Protein AF-A0A514YS04-F1 (afdb_monomer)

Radius of gyration: 11.73 Å; Cα contacts (8 Å, |Δi|>4): 112; chains: 1; bounding box: 30×22×25 Å

InterPro domains:
  IPR001830 Glycosyl transferase, family 20 [PF00982] (1-74)
  IPR001830 Glycosyl transferase, family 20 [PTHR10788] (1-72)

Secondary structure (DSSP, 8-state):
-EEESGGGTTHHHHHHHH-TTS--EEEE-SPPPPHHHHTT-TTHHHHHHHHHTSSEEEESSHHHHHHHHHHHT-

Organism: NCBI:txid1748

pLDDT: mean 97.6, std 4.09, range [64.62, 98.94]

Foldseek 3Di:
DEAEADVQLQVLQVCCVVPVPDAYEYEHPDAQDALVVLVPDPCSVSSLNSNVSHPYYYYPDVVSVVRSVVSNVD

Sequence (74 aa):
VWVQDYQLQLVPQLLRELRPDLRIGFFLHIPFPPIELFNRLPWRDGIINGLLGADLVGFQTPGHGSNFLRLARR

Structure (mmCIF, N/CA/C/O backbone):
data_AF-A0A514YS04-F1
#
_entry.id   AF-A0A514YS04-F1
#
loop_
_atom_site.group_PDB
_atom_site.id
_atom_site.type_symbol
_atom_site.label_atom_id
_atom_site.label_alt_id
_atom_site.label_comp_id
_atom_site.label_asym_id
_atom_site.label_entity_id
_atom_site.label_seq_id
_atom_site.pdbx_PDB_ins_code
_atom_site.Cartn_x
_atom_site.Cartn_y
_atom_site.Cartn_z
_atom_site.occupancy
_atom_site.B_i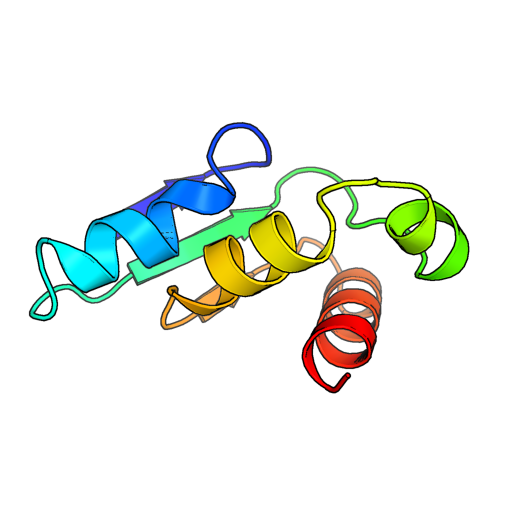so_or_equiv
_atom_site.auth_seq_id
_atom_site.auth_comp_id
_atom_site.auth_asym_id
_atom_site.auth_atom_id
_atom_site.pdbx_PDB_model_num
ATOM 1 N N . VAL A 1 1 ? -12.804 -1.515 2.943 1.00 98.31 1 VAL A N 1
ATOM 2 C CA . VAL A 1 1 ? -12.420 -0.330 2.143 1.00 98.31 1 VAL A CA 1
ATOM 3 C C . VAL A 1 1 ? -11.299 -0.723 1.203 1.00 98.31 1 VAL A C 1
ATOM 5 O O . VAL A 1 1 ? -10.417 -1.458 1.626 1.00 98.31 1 VAL A O 1
ATOM 8 N N . TRP A 1 2 ? -11.343 -0.276 -0.053 1.00 98.75 2 TRP A N 1
ATOM 9 C CA . TRP A 1 2 ? -10.284 -0.532 -1.029 1.00 98.75 2 TRP A CA 1
ATOM 10 C C . TRP A 1 2 ? -9.730 0.800 -1.548 1.00 98.75 2 TRP A C 1
ATOM 12 O O . TRP A 1 2 ? -10.405 1.505 -2.293 1.00 98.75 2 TRP A O 1
ATOM 22 N N . VAL A 1 3 ? -8.529 1.157 -1.094 1.00 98.81 3 VAL A N 1
ATOM 23 C CA . VAL A 1 3 ? -7.804 2.382 -1.450 1.00 98.81 3 VAL A CA 1
ATOM 24 C C . VAL A 1 3 ? -7.047 2.159 -2.757 1.00 98.81 3 VAL A C 1
ATOM 26 O O . VAL A 1 3 ? -6.470 1.090 -2.969 1.00 98.81 3 VAL A O 1
ATOM 29 N N . GLN A 1 4 ? -7.064 3.159 -3.635 1.00 98.81 4 GLN A N 1
ATOM 30 C CA . GLN A 1 4 ? -6.515 3.051 -4.981 1.00 98.81 4 GLN A CA 1
ATOM 31 C C . GLN A 1 4 ? -5.409 4.081 -5.202 1.00 98.81 4 GLN A C 1
ATOM 33 O O . GLN A 1 4 ? -5.631 5.278 -5.029 1.00 98.81 4 GLN A O 1
ATOM 38 N N . ASP A 1 5 ? -4.270 3.573 -5.663 1.00 98.50 5 ASP A N 1
ATOM 39 C CA . ASP A 1 5 ? -3.193 4.304 -6.325 1.00 98.50 5 ASP A CA 1
ATOM 40 C C . ASP A 1 5 ? -2.351 5.283 -5.475 1.00 98.50 5 ASP A C 1
ATOM 42 O O . ASP A 1 5 ? -2.569 5.516 -4.282 1.00 98.50 5 ASP A O 1
ATOM 46 N N . TYR A 1 6 ? -1.281 5.787 -6.096 1.00 98.56 6 TYR A N 1
ATOM 47 C CA . TYR A 1 6 ? -0.147 6.436 -5.435 1.00 98.56 6 TYR A CA 1
ATOM 48 C C . TYR A 1 6 ? -0.494 7.731 -4.684 1.00 98.56 6 TYR A C 1
ATOM 50 O O . TYR A 1 6 ? 0.214 8.115 -3.751 1.00 98.56 6 TYR A O 1
ATOM 58 N N . GLN A 1 7 ? -1.567 8.416 -5.064 1.00 98.75 7 GLN A N 1
ATOM 59 C CA . GLN A 1 7 ? -1.993 9.671 -4.450 1.00 98.75 7 GLN A CA 1
ATOM 60 C C . GLN A 1 7 ? -2.424 9.465 -2.991 1.00 98.75 7 GLN A C 1
ATOM 62 O O . GLN A 1 7 ? -2.391 10.406 -2.202 1.00 98.75 7 GLN A O 1
ATOM 67 N N . LEU A 1 8 ? -2.813 8.238 -2.622 1.00 98.81 8 LEU A N 1
ATOM 68 C CA . LEU A 1 8 ? -3.452 7.921 -1.344 1.00 98.81 8 LEU A CA 1
ATOM 69 C C . LEU A 1 8 ? -2.631 6.953 -0.478 1.00 98.81 8 LEU A C 1
ATOM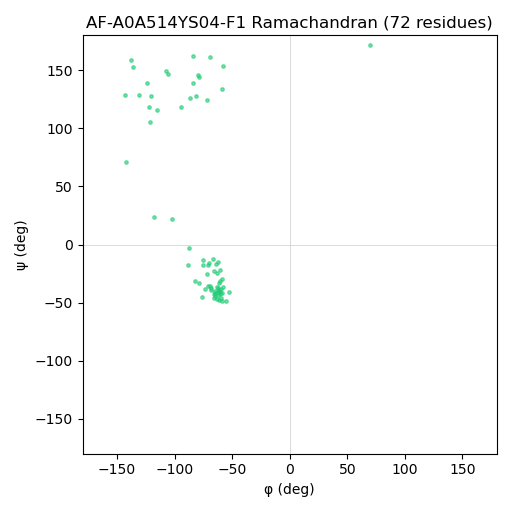 71 O O . LEU A 1 8 ? -3.181 6.287 0.393 1.00 98.81 8 LEU A O 1
ATOM 75 N N . GLN A 1 9 ? -1.312 6.881 -0.673 1.00 98.75 9 GLN A N 1
ATOM 76 C CA . GLN A 1 9 ? -0.443 5.912 0.020 1.00 98.75 9 GLN A CA 1
ATOM 77 C C . GLN A 1 9 ? -0.434 6.038 1.555 1.00 98.75 9 GLN A C 1
ATOM 79 O O . GLN A 1 9 ? -0.122 5.069 2.234 1.00 98.75 9 GLN A O 1
ATOM 84 N N . LEU A 1 10 ? -0.797 7.198 2.114 1.00 98.81 10 LEU A N 1
ATOM 85 C CA . LEU A 1 10 ? -0.888 7.408 3.569 1.00 98.81 10 LEU A CA 1
ATOM 86 C C . LEU A 1 10 ? -2.259 7.041 4.155 1.00 98.81 10 LEU A C 1
ATOM 88 O O . LEU A 1 10 ? -2.400 6.867 5.363 1.00 98.81 10 LEU A O 1
ATOM 92 N N . VAL A 1 11 ? -3.280 6.932 3.305 1.00 98.88 11 VAL A N 1
ATOM 93 C CA . VAL A 1 11 ? -4.668 6.723 3.726 1.00 98.88 11 VAL A CA 1
ATOM 94 C C . VAL A 1 11 ? -4.881 5.407 4.481 1.00 98.88 11 VAL A C 1
ATOM 96 O O . VAL A 1 11 ? -5.658 5.441 5.432 1.00 98.88 11 VAL A O 1
ATOM 99 N N . PRO A 1 12 ? -4.243 4.264 4.146 1.00 98.88 12 PRO A N 1
ATOM 100 C CA . PRO A 1 12 ? -4.500 3.028 4.881 1.00 98.88 12 PRO A CA 1
ATOM 101 C C . PRO A 1 12 ? -4.169 3.138 6.373 1.00 98.88 12 PRO A C 1
ATOM 103 O O . PRO A 1 12 ? -5.007 2.777 7.196 1.00 98.88 12 PRO A O 1
ATOM 106 N N . GLN A 1 13 ? -3.011 3.703 6.728 1.00 98.81 13 GLN A N 1
ATOM 107 C CA . GLN A 1 13 ? -2.638 3.931 8.128 1.00 98.81 13 GLN A CA 1
ATOM 108 C C . GLN A 1 13 ? -3.563 4.938 8.825 1.00 98.81 13 GLN A C 1
ATOM 110 O O . GLN A 1 13 ? -4.059 4.656 9.913 1.00 98.81 13 GLN A O 1
ATOM 115 N N . LEU A 1 14 ? -3.887 6.061 8.172 1.00 98.75 14 LEU A N 1
ATOM 116 C CA . LEU A 1 14 ? -4.823 7.050 8.726 1.00 98.75 14 LEU A CA 1
ATOM 117 C C . LEU A 1 14 ? -6.217 6.448 8.977 1.00 98.75 14 LEU A C 1
ATOM 119 O O . LEU A 1 14 ? -6.847 6.709 10.000 1.00 98.75 14 LEU A O 1
ATOM 123 N N . LEU A 1 15 ? -6.706 5.608 8.060 1.00 98.62 15 LEU A N 1
ATOM 124 C CA . LEU A 1 15 ? -7.974 4.900 8.233 1.00 98.62 15 LEU A CA 1
ATOM 125 C C . LEU A 1 15 ? -7.900 3.859 9.346 1.00 98.62 15 LEU A C 1
ATOM 127 O O . LEU A 1 15 ? -8.870 3.724 10.086 1.00 98.62 15 LEU A O 1
ATOM 131 N N . ARG A 1 16 ? -6.783 3.137 9.481 1.00 98.62 16 ARG A N 1
ATOM 132 C CA . ARG A 1 16 ? -6.590 2.156 10.555 1.00 98.62 16 ARG A CA 1
ATOM 133 C C . ARG A 1 16 ? -6.658 2.813 11.931 1.00 98.62 16 ARG A C 1
ATOM 135 O O . ARG A 1 16 ? -7.292 2.257 12.823 1.00 98.62 16 ARG A O 1
ATOM 142 N N . GLU A 1 17 ? -6.041 3.981 12.086 1.00 98.56 17 GLU A N 1
ATOM 143 C CA . GLU A 1 17 ? -6.047 4.752 13.335 1.00 98.56 17 GLU A CA 1
ATOM 144 C C . GLU A 1 17 ? -7.448 5.263 13.692 1.00 98.56 17 GLU A C 1
ATOM 146 O O . GLU A 1 17 ? -7.870 5.167 14.843 1.00 98.56 17 GLU A O 1
ATOM 151 N N . LEU A 1 18 ? -8.199 5.763 12.706 1.00 98.62 18 LEU A N 1
ATOM 152 C CA . LEU A 1 18 ? -9.545 6.304 12.924 1.00 98.62 18 LEU A CA 1
ATOM 153 C C . LEU A 1 18 ? -10.626 5.222 13.053 1.00 98.62 18 LEU A C 1
ATOM 155 O O . LEU A 1 18 ? -11.631 5.421 13.735 1.00 98.62 18 LEU A O 1
ATOM 159 N N . ARG A 1 19 ? -10.469 4.105 12.339 1.00 98.50 19 ARG A N 1
ATOM 160 C CA . ARG A 1 19 ? -11.477 3.052 12.166 1.00 98.50 19 ARG A CA 1
ATOM 161 C C . ARG A 1 19 ? -10.822 1.666 12.163 1.00 98.50 19 ARG A C 1
ATOM 163 O O . ARG A 1 19 ? -10.771 1.000 11.121 1.00 98.50 19 ARG A O 1
ATOM 170 N N . PRO A 1 20 ? -10.340 1.201 13.332 1.00 98.00 20 PRO A N 1
ATOM 171 C CA . PRO A 1 20 ? -9.636 -0.075 13.445 1.00 98.00 20 PRO A CA 1
ATOM 172 C C . PRO A 1 20 ? -10.512 -1.289 13.103 1.00 98.00 20 PRO A C 1
ATOM 174 O O . PRO A 1 20 ? -9.976 -2.357 12.819 1.00 98.00 20 PRO A O 1
ATOM 177 N N . ASP A 1 21 ? -11.839 -1.126 13.077 1.00 98.56 21 ASP A N 1
ATOM 178 C CA . ASP A 1 21 ? -12.825 -2.144 12.706 1.00 98.56 21 ASP A CA 1
ATOM 179 C C . ASP A 1 21 ? -12.841 -2.491 11.204 1.00 98.56 21 ASP A C 1
ATOM 181 O O . ASP A 1 21 ? -13.380 -3.527 10.808 1.00 98.56 21 ASP A O 1
ATOM 185 N N . LEU A 1 22 ? -12.265 -1.643 10.345 1.00 98.56 22 LEU A N 1
ATOM 186 C CA . LEU A 1 22 ? -12.315 -1.837 8.898 1.00 98.56 22 LEU A CA 1
ATOM 187 C C . LEU A 1 22 ? -11.315 -2.887 8.410 1.00 98.56 22 LEU A C 1
ATOM 189 O O . LEU A 1 22 ? -10.169 -2.938 8.845 1.00 98.56 22 LEU A O 1
ATOM 193 N N . ARG A 1 23 ? -11.719 -3.650 7.387 1.00 98.75 23 ARG A N 1
ATOM 194 C CA . ARG A 1 23 ? -10.777 -4.349 6.500 1.00 98.75 23 ARG A CA 1
ATOM 195 C C . ARG A 1 23 ? -10.348 -3.414 5.372 1.00 98.75 23 ARG A C 1
ATOM 197 O O . ARG A 1 23 ? -11.212 -2.868 4.676 1.00 98.75 23 ARG A O 1
ATOM 204 N N . ILE A 1 24 ? -9.051 -3.222 5.183 1.00 98.94 24 ILE A N 1
ATOM 205 C CA . ILE A 1 24 ? -8.443 -2.231 4.297 1.00 98.94 24 ILE A CA 1
ATOM 206 C C . ILE A 1 24 ? -7.552 -2.946 3.279 1.00 98.94 24 ILE A C 1
ATOM 208 O O . ILE A 1 24 ? -6.570 -3.582 3.639 1.00 98.94 24 ILE A O 1
ATOM 212 N N . GLY A 1 25 ? -7.878 -2.816 1.997 1.00 98.88 25 GLY A N 1
ATOM 213 C CA . GLY A 1 25 ? -6.983 -3.177 0.898 1.00 98.88 25 GLY A CA 1
ATOM 214 C C . GLY A 1 25 ? -6.414 -1.928 0.233 1.00 98.88 25 GLY A C 1
ATOM 215 O O . GLY A 1 25 ? -7.114 -0.921 0.126 1.00 98.88 25 GLY A O 1
ATOM 216 N N . PHE A 1 26 ? -5.182 -2.003 -0.255 1.00 98.94 26 PHE A N 1
ATOM 217 C CA . PHE A 1 26 ? -4.554 -1.004 -1.116 1.00 98.94 26 PHE A CA 1
ATOM 218 C C . PHE A 1 26 ? -4.080 -1.670 -2.410 1.00 98.94 26 PHE A C 1
ATOM 220 O O . PHE A 1 26 ? -3.537 -2.774 -2.367 1.00 98.94 26 PHE A O 1
ATOM 227 N N . PHE A 1 27 ? -4.257 -1.020 -3.559 1.00 98.94 27 PHE A N 1
ATOM 228 C CA . PHE A 1 27 ? -3.674 -1.479 -4.823 1.00 98.94 27 PHE A CA 1
ATOM 229 C C . PHE A 1 27 ? -2.955 -0.336 -5.543 1.00 98.94 27 PHE A C 1
ATOM 231 O O . PHE A 1 27 ? -3.533 0.735 -5.741 1.00 98.94 27 PHE A O 1
ATOM 238 N N . LEU A 1 28 ? -1.701 -0.573 -5.944 1.00 98.88 28 LEU A N 1
ATOM 239 C CA . LEU A 1 28 ? -0.918 0.375 -6.735 1.00 98.88 28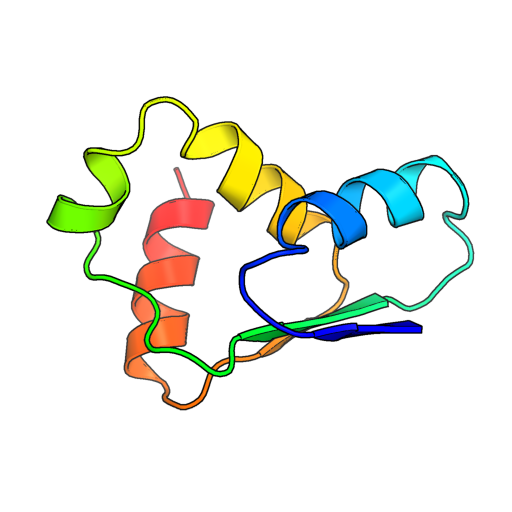 LEU A CA 1
ATOM 240 C C . LEU A 1 28 ? -1.045 0.058 -8.226 1.00 98.88 28 LEU A C 1
ATOM 242 O O . LEU A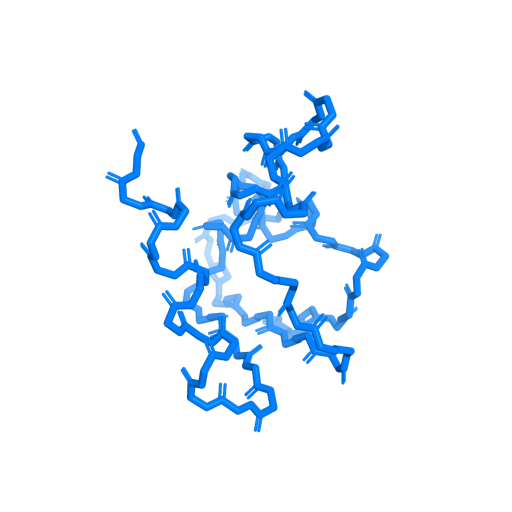 1 28 ? -0.638 -1.018 -8.674 1.00 98.88 28 LEU A O 1
ATOM 246 N N . HIS A 1 29 ? -1.579 1.006 -8.995 1.00 98.56 29 HIS A N 1
ATOM 247 C CA . HIS A 1 29 ? -1.811 0.817 -10.430 1.00 98.56 29 HIS A CA 1
ATOM 248 C C . HIS A 1 29 ? -0.553 1.066 -11.255 1.00 98.56 29 HIS A C 1
ATOM 250 O O . HIS A 1 29 ? -0.355 0.413 -12.282 1.00 98.56 29 HIS A O 1
ATOM 256 N N . ILE A 1 30 ? 0.311 1.966 -10.782 1.00 98.38 30 ILE A N 1
ATOM 257 C CA . ILE A 1 30 ? 1.615 2.256 -11.380 1.00 98.38 30 ILE A CA 1
ATOM 258 C C . ILE A 1 30 ? 2.701 1.268 -10.908 1.00 98.38 30 ILE A C 1
ATOM 260 O O . ILE A 1 30 ? 2.542 0.595 -9.885 1.00 98.38 30 ILE A O 1
ATOM 264 N N . PRO A 1 31 ? 3.840 1.165 -11.619 1.00 98.44 31 PRO A N 1
ATOM 265 C CA . PRO A 1 31 ? 4.972 0.375 -11.151 1.00 98.44 31 PRO A CA 1
ATOM 266 C C . PRO A 1 31 ? 5.491 0.843 -9.787 1.00 98.44 31 PRO A C 1
ATOM 268 O O . PRO A 1 31 ? 5.720 2.034 -9.576 1.00 98.44 31 PRO A O 1
ATOM 271 N N . PHE A 1 32 ? 5.741 -0.102 -8.879 1.00 98.38 32 PHE A N 1
ATOM 272 C CA . PHE A 1 32 ? 6.455 0.198 -7.641 1.00 98.38 32 PHE A CA 1
ATOM 273 C C . PHE A 1 32 ? 7.969 0.216 -7.922 1.00 98.38 32 PHE A C 1
ATOM 275 O O . PHE A 1 32 ? 8.485 -0.741 -8.514 1.00 98.38 32 PHE A O 1
ATOM 282 N N . PRO A 1 33 ? 8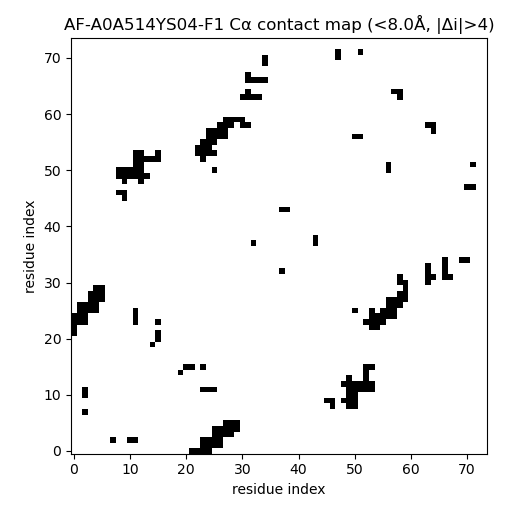.694 1.280 -7.538 1.00 97.69 33 PRO A N 1
ATOM 283 C CA . PRO A 1 33 ? 10.057 1.502 -8.003 1.00 97.69 33 PRO A CA 1
ATOM 284 C C . PRO A 1 33 ? 11.062 0.483 -7.433 1.00 97.69 33 PRO A C 1
ATOM 286 O O . PRO A 1 33 ? 10.807 -0.154 -6.406 1.00 97.69 33 PRO A O 1
ATOM 289 N N . PRO A 1 34 ? 12.245 0.348 -8.061 1.00 97.50 34 PRO A N 1
ATOM 290 C CA . PRO A 1 34 ? 13.400 -0.296 -7.444 1.00 97.50 34 PRO A CA 1
ATOM 291 C C . PRO A 1 34 ? 13.808 0.389 -6.132 1.00 97.50 34 PRO A C 1
ATOM 293 O O . PRO A 1 34 ? 13.594 1.590 -5.940 1.00 97.50 34 PRO A O 1
ATOM 296 N N . ILE A 1 35 ? 14.444 -0.372 -5.242 1.00 96.19 35 ILE A N 1
ATOM 297 C CA . ILE A 1 35 ? 14.824 0.054 -3.885 1.00 96.19 35 ILE A CA 1
ATOM 298 C C . ILE A 1 35 ? 15.738 1.282 -3.918 1.00 96.19 35 ILE A C 1
ATOM 300 O O . ILE A 1 35 ? 15.576 2.207 -3.124 1.00 96.19 35 ILE A O 1
ATOM 304 N N . GLU A 1 36 ? 16.691 1.311 -4.846 1.00 96.31 36 GLU A N 1
ATOM 305 C CA . GLU A 1 36 ? 17.678 2.381 -4.994 1.00 96.31 36 GLU A CA 1
ATOM 306 C C . GLU A 1 36 ? 17.008 3.712 -5.342 1.00 96.31 36 GLU A C 1
ATOM 308 O O . GLU A 1 36 ? 17.432 4.765 -4.866 1.00 96.31 36 GLU A O 1
ATOM 313 N N . LEU A 1 37 ? 15.946 3.662 -6.150 1.00 97.88 37 LEU A N 1
ATOM 314 C CA . LEU A 1 37 ? 15.166 4.835 -6.519 1.00 97.88 37 LEU A CA 1
ATOM 315 C C . LEU A 1 37 ? 14.247 5.264 -5.372 1.00 97.88 37 LEU A C 1
ATOM 317 O O . LEU A 1 37 ? 14.220 6.446 -5.034 1.00 97.88 37 LEU A O 1
ATOM 321 N N . PHE A 1 38 ? 13.549 4.318 -4.736 1.00 97.75 38 PHE A N 1
ATOM 322 C CA . PHE A 1 38 ? 12.659 4.614 -3.609 1.00 97.75 38 PHE A CA 1
ATOM 323 C C . PHE A 1 38 ? 13.405 5.258 -2.433 1.00 97.75 38 PHE A C 1
ATOM 325 O O . PHE A 1 38 ? 12.916 6.211 -1.830 1.00 97.75 38 PHE A O 1
ATOM 332 N N . ASN A 1 39 ? 14.633 4.808 -2.153 1.00 96.25 39 ASN A N 1
ATOM 333 C CA . ASN A 1 39 ? 15.462 5.343 -1.070 1.00 96.25 39 ASN A CA 1
ATOM 334 C C . ASN A 1 39 ? 15.829 6.827 -1.229 1.00 96.25 39 ASN A C 1
ATOM 336 O O . ASN A 1 39 ? 16.262 7.432 -0.246 1.00 96.25 39 ASN A O 1
ATOM 340 N N . ARG A 1 40 ? 15.647 7.417 -2.421 1.00 97.38 40 ARG A N 1
ATOM 341 C CA . ARG A 1 40 ? 15.851 8.854 -2.659 1.00 97.38 40 ARG A CA 1
ATOM 342 C C . ARG A 1 40 ? 14.728 9.725 -2.094 1.00 97.38 40 ARG A C 1
ATOM 344 O O . ARG A 1 40 ? 14.927 10.927 -1.961 1.00 97.38 40 ARG A O 1
ATOM 351 N N . LEU A 1 41 ? 13.561 9.155 -1.783 1.00 97.19 41 LEU A N 1
ATOM 352 C CA . LEU A 1 41 ? 12.444 9.905 -1.215 1.00 97.19 41 LEU A CA 1
ATOM 353 C C . LEU A 1 41 ? 12.745 10.290 0.245 1.00 97.19 41 LEU A C 1
ATOM 355 O O . LEU A 1 41 ? 12.964 9.393 1.064 1.00 97.19 41 LEU A O 1
ATOM 359 N N . PRO A 1 42 ? 12.690 11.587 0.609 1.00 97.81 42 PRO A N 1
ATOM 360 C CA . PRO A 1 42 ? 12.889 12.018 1.995 1.00 97.81 42 PRO A CA 1
ATOM 361 C C . PRO A 1 42 ? 11.855 11.425 2.962 1.00 97.81 42 PRO A C 1
ATOM 363 O O . PRO A 1 42 ? 12.166 11.158 4.115 1.00 97.81 42 PRO A O 1
ATOM 366 N N . TRP A 1 43 ? 10.634 11.179 2.477 1.00 97.50 43 TRP A N 1
ATOM 367 C CA . TRP A 1 43 ? 9.500 10.692 3.273 1.00 97.50 43 TRP A CA 1
ATOM 368 C C . TRP A 1 43 ? 9.226 9.194 3.090 1.00 97.50 43 TRP A C 1
ATOM 370 O O . TRP A 1 43 ? 8.103 8.739 3.306 1.00 97.50 43 TRP A O 1
ATOM 380 N N . ARG A 1 44 ? 10.228 8.421 2.652 1.00 97.25 44 ARG A N 1
ATOM 381 C CA . ARG A 1 44 ? 10.086 6.991 2.333 1.00 97.25 44 ARG A CA 1
ATOM 382 C C . ARG A 1 44 ? 9.463 6.178 3.473 1.00 97.25 44 ARG A C 1
ATOM 384 O O . ARG A 1 44 ? 8.579 5.368 3.213 1.00 97.25 44 ARG A O 1
ATOM 391 N N . ASP A 1 45 ? 9.855 6.450 4.717 1.00 96.94 45 ASP A N 1
ATOM 39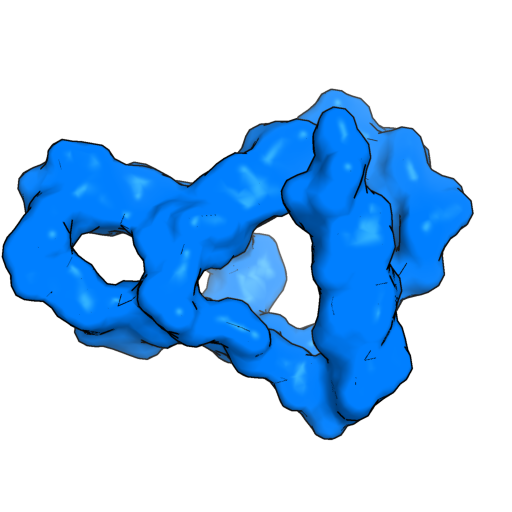2 C CA . ASP A 1 45 ? 9.368 5.713 5.887 1.00 96.94 45 ASP A CA 1
ATOM 393 C C . ASP A 1 45 ? 7.884 6.018 6.130 1.00 96.94 45 ASP A C 1
ATOM 395 O O . ASP A 1 45 ? 7.099 5.119 6.413 1.00 96.94 45 ASP A O 1
ATOM 399 N N . GLY A 1 46 ? 7.464 7.270 5.910 1.00 98.00 46 GLY A N 1
ATOM 400 C CA . GLY A 1 46 ? 6.056 7.666 5.973 1.00 98.00 46 GLY A CA 1
ATOM 401 C C . GLY A 1 46 ? 5.199 6.952 4.927 1.00 98.00 46 GLY A C 1
ATOM 402 O O . GLY A 1 46 ? 4.107 6.491 5.245 1.00 98.00 46 GLY A O 1
ATOM 403 N N . ILE A 1 47 ? 5.706 6.798 3.700 1.00 98.31 47 ILE A N 1
ATOM 404 C CA . ILE A 1 47 ? 5.011 6.054 2.640 1.00 98.31 47 ILE A CA 1
ATOM 405 C C . ILE A 1 47 ? 4.900 4.565 2.984 1.00 98.31 47 ILE A C 1
ATOM 407 O O . ILE A 1 47 ? 3.817 3.995 2.858 1.00 98.31 47 ILE A O 1
ATOM 411 N N . ILE A 1 48 ? 5.987 3.934 3.440 1.00 98.25 48 ILE A N 1
ATOM 412 C CA . ILE A 1 48 ? 5.970 2.517 3.832 1.00 98.25 48 ILE A CA 1
ATOM 413 C C . ILE A 1 48 ? 5.002 2.291 4.996 1.00 98.25 48 ILE A C 1
ATOM 415 O O . ILE A 1 48 ? 4.139 1.422 4.893 1.00 98.25 48 ILE A O 1
ATOM 419 N N . ASN A 1 49 ? 5.068 3.111 6.046 1.00 98.25 49 ASN A N 1
ATOM 420 C CA . ASN A 1 49 ? 4.146 3.031 7.181 1.00 98.25 49 ASN A CA 1
ATOM 421 C C . ASN A 1 49 ? 2.691 3.267 6.756 1.00 98.25 49 ASN A C 1
ATOM 423 O O . ASN A 1 49 ? 1.798 2.552 7.198 1.00 98.25 49 ASN A O 1
ATOM 427 N N . GLY A 1 50 ? 2.460 4.219 5.847 1.00 98.62 50 GLY A N 1
ATOM 428 C CA . GLY A 1 50 ? 1.151 4.482 5.256 1.00 98.62 50 GLY A CA 1
ATOM 429 C C . GLY A 1 50 ? 0.533 3.242 4.613 1.00 98.62 50 GLY A C 1
ATOM 430 O O . GLY A 1 50 ? -0.618 2.905 4.893 1.00 98.62 50 GLY A O 1
ATOM 431 N N . LEU A 1 51 ? 1.318 2.536 3.798 1.00 98.62 51 LEU A N 1
ATOM 432 C CA . LEU A 1 51 ? 0.902 1.315 3.110 1.00 98.62 51 LEU A CA 1
ATOM 433 C C . LEU A 1 51 ? 0.733 0.123 4.063 1.00 98.62 51 LEU A C 1
ATOM 435 O O . LEU A 1 51 ? -0.183 -0.676 3.870 1.00 98.62 51 LEU A O 1
ATOM 439 N N . LEU A 1 52 ? 1.573 0.018 5.098 1.00 98.44 52 LEU A N 1
ATOM 440 C CA . LEU A 1 52 ? 1.509 -1.040 6.116 1.00 98.44 52 LEU A CA 1
ATOM 441 C C . LEU A 1 52 ? 0.251 -0.981 6.998 1.00 98.44 52 LEU A C 1
ATOM 443 O O . LEU A 1 52 ? -0.059 -1.964 7.665 1.00 98.44 52 LEU A O 1
ATOM 447 N N . GLY A 1 53 ? -0.513 0.114 6.963 1.00 98.50 53 GLY A N 1
ATOM 448 C CA . GLY A 1 53 ? -1.831 0.179 7.602 1.00 98.50 53 GLY A CA 1
ATOM 449 C C . GLY A 1 53 ? -2.916 -0.672 6.919 1.00 98.50 53 GLY A C 1
ATOM 450 O O . GLY A 1 53 ? -3.972 -0.928 7.512 1.00 98.50 53 GLY A O 1
ATOM 451 N N . ALA A 1 54 ? -2.684 -1.115 5.677 1.00 98.75 54 ALA A N 1
ATOM 452 C CA . ALA A 1 54 ? -3.592 -2.000 4.951 1.00 98.75 54 ALA A CA 1
ATOM 453 C C . ALA A 1 54 ? -3.445 -3.467 5.396 1.00 98.75 54 ALA A C 1
ATOM 455 O O . ALA A 1 54 ? -2.344 -3.948 5.638 1.00 98.75 54 ALA A O 1
ATOM 456 N N . ASP A 1 55 ? -4.551 -4.215 5.404 1.00 98.75 55 ASP A N 1
ATOM 457 C CA . ASP A 1 55 ? -4.538 -5.676 5.580 1.00 98.75 55 ASP A CA 1
ATOM 458 C C . ASP A 1 55 ? -3.985 -6.401 4.342 1.00 98.75 55 ASP A C 1
ATOM 460 O O . ASP A 1 55 ? -3.498 -7.527 4.430 1.00 98.75 55 ASP A O 1
ATOM 464 N N . LEU A 1 56 ? -4.086 -5.769 3.168 1.00 98.69 56 LEU A N 1
ATOM 465 C CA . LEU A 1 56 ? -3.578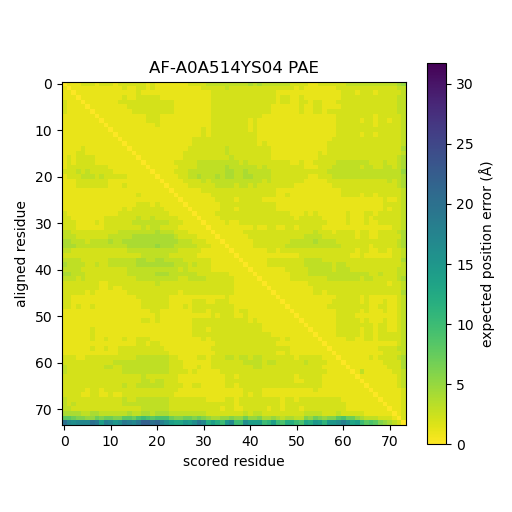 -6.291 1.903 1.00 98.69 56 LEU A CA 1
ATOM 466 C C . LEU A 1 56 ? -3.019 -5.155 1.043 1.00 98.69 56 LEU A C 1
ATOM 468 O O . LEU A 1 56 ? -3.726 -4.186 0.768 1.00 98.69 56 LEU A O 1
ATOM 472 N N . VAL A 1 57 ? -1.790 -5.320 0.551 1.00 98.75 57 VAL A N 1
ATOM 473 C CA . VAL A 1 57 ? -1.159 -4.420 -0.425 1.00 98.75 57 VAL A CA 1
ATOM 474 C C . VAL A 1 57 ? -0.928 -5.184 -1.728 1.00 98.75 57 VAL A C 1
ATOM 476 O O . VAL A 1 57 ? -0.185 -6.165 -1.761 1.00 98.75 57 VAL A O 1
ATOM 479 N N . GLY A 1 58 ? -1.592 -4.752 -2.799 1.00 98.62 58 GLY A N 1
ATOM 480 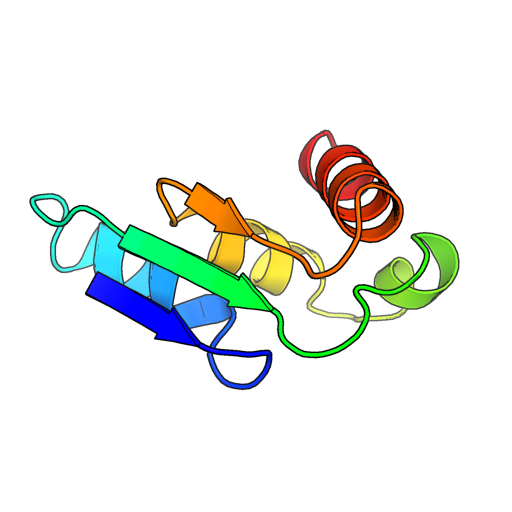C CA . GLY A 1 58 ? -1.533 -5.367 -4.122 1.00 98.62 58 GLY A CA 1
ATOM 481 C C . GLY A 1 58 ? -0.744 -4.542 -5.140 1.00 98.62 58 GLY A C 1
ATOM 482 O O . GLY A 1 58 ? -0.734 -3.311 -5.102 1.00 98.62 58 GLY A O 1
ATOM 483 N N . PHE A 1 59 ? -0.113 -5.248 -6.079 1.00 98.75 59 PHE A N 1
ATOM 484 C CA . PHE A 1 59 ? 0.694 -4.680 -7.157 1.00 98.75 59 PHE A CA 1
ATOM 485 C C . PHE A 1 59 ? 0.422 -5.409 -8.476 1.00 98.75 59 PHE A C 1
ATOM 487 O O . PHE A 1 59 ? 0.038 -6.577 -8.473 1.00 98.75 59 PHE A O 1
ATOM 494 N N . GLN A 1 60 ? 0.721 -4.752 -9.600 1.00 98.00 60 GLN A N 1
ATOM 495 C CA . GLN A 1 60 ? 0.597 -5.334 -10.946 1.00 98.00 60 GLN A CA 1
ATOM 496 C C . GLN A 1 60 ? 1.482 -6.573 -11.180 1.00 98.00 60 GLN A C 1
ATOM 498 O O . GLN A 1 60 ? 1.122 -7.451 -11.956 1.00 98.00 60 GLN A O 1
ATOM 503 N N . THR A 1 61 ? 2.669 -6.640 -10.558 1.00 98.25 61 THR A N 1
ATOM 504 C CA . THR A 1 61 ? 3.639 -7.722 -10.800 1.00 98.25 61 THR A CA 1
ATOM 505 C C . THR A 1 61 ? 4.248 -8.255 -9.500 1.00 98.25 61 THR A C 1
ATOM 507 O O . THR A 1 61 ? 4.410 -7.498 -8.534 1.00 98.25 61 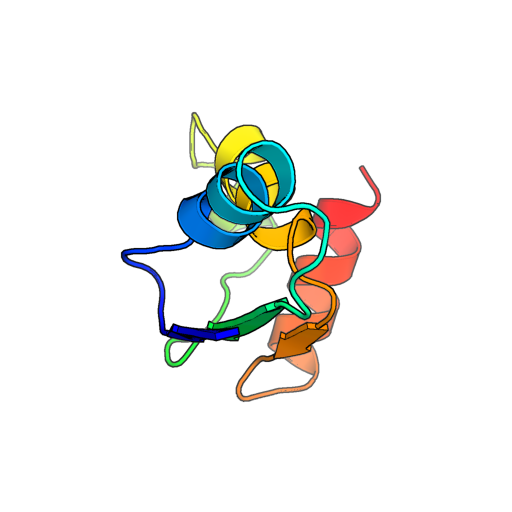THR A O 1
ATOM 510 N N . PRO A 1 62 ? 4.686 -9.530 -9.473 1.00 98.31 62 PRO A N 1
ATOM 511 C CA . PRO A 1 62 ? 5.415 -10.087 -8.332 1.00 98.31 62 PRO A CA 1
ATOM 512 C C . PRO A 1 62 ? 6.719 -9.338 -8.006 1.00 98.31 62 PRO A C 1
ATOM 514 O O . PRO A 1 62 ? 7.130 -9.277 -6.845 1.00 98.31 62 PRO A O 1
ATOM 517 N N . GLY A 1 63 ? 7.369 -8.740 -9.013 1.00 98.38 63 GLY A N 1
ATOM 518 C CA . GLY A 1 63 ? 8.597 -7.961 -8.831 1.00 98.38 63 GLY A CA 1
ATOM 519 C C . GLY A 1 63 ? 8.370 -6.697 -7.998 1.00 98.38 63 GLY A C 1
ATOM 520 O O . GLY A 1 63 ? 9.135 -6.417 -7.078 1.00 98.38 63 GLY A O 1
ATOM 521 N N . HIS A 1 64 ? 7.269 -5.985 -8.244 1.00 98.38 64 HIS A N 1
ATOM 522 C CA . HIS A 1 64 ? 6.870 -4.817 -7.451 1.00 98.38 64 HIS A CA 1
ATOM 523 C C . HIS A 1 64 ? 6.588 -5.194 -5.991 1.00 98.38 64 HIS A C 1
ATOM 525 O O . HIS A 1 64 ? 7.089 -4.537 -5.078 1.00 98.38 64 HIS A O 1
ATOM 531 N N . GLY A 1 65 ? 5.875 -6.305 -5.768 1.00 98.19 65 GLY A N 1
ATOM 532 C CA . GLY A 1 65 ? 5.653 -6.838 -4.421 1.00 98.19 65 GLY A CA 1
ATOM 533 C C . GLY A 1 65 ? 6.957 -7.224 -3.716 1.00 98.19 65 GLY A C 1
ATOM 534 O O . GLY A 1 65 ? 7.140 -6.930 -2.537 1.00 98.19 65 GLY A O 1
ATOM 535 N N . SER A 1 66 ? 7.911 -7.807 -4.445 1.00 98.19 66 SER A N 1
ATOM 536 C CA . SER A 1 66 ? 9.232 -8.154 -3.902 1.00 98.19 66 SER A CA 1
ATOM 537 C C . SER A 1 66 ? 10.039 -6.919 -3.484 1.00 98.19 66 SER A C 1
ATOM 539 O O . SER A 1 66 ? 10.683 -6.939 -2.434 1.00 98.19 66 SER A O 1
ATOM 541 N N . ASN A 1 67 ? 9.986 -5.835 -4.266 1.00 98.00 67 ASN A N 1
ATOM 542 C CA . ASN A 1 67 ? 10.618 -4.562 -3.907 1.00 98.00 67 ASN A CA 1
ATOM 543 C C . ASN A 1 67 ? 9.999 -3.972 -2.634 1.00 98.00 67 ASN A C 1
ATOM 545 O O . ASN A 1 67 ? 10.733 -3.607 -1.715 1.00 98.00 67 ASN A O 1
ATOM 549 N N . PHE A 1 68 ? 8.664 -3.936 -2.552 1.00 98.06 68 PHE A N 1
ATOM 550 C CA . PHE A 1 68 ? 7.949 -3.452 -1.370 1.00 98.06 68 PHE A CA 1
ATOM 551 C C . PHE A 1 68 ? 8.306 -4.255 -0.113 1.00 98.06 68 PHE A C 1
ATOM 553 O O . PHE A 1 68 ? 8.698 -3.671 0.893 1.00 98.06 68 PHE A O 1
ATOM 560 N N . LEU A 1 69 ? 8.277 -5.591 -0.182 1.00 97.38 69 LEU A N 1
ATOM 561 C CA . LEU A 1 69 ? 8.641 -6.454 0.949 1.00 97.38 69 LEU A CA 1
ATOM 562 C C . LEU A 1 69 ? 10.066 -6.208 1.452 1.00 97.38 69 LEU A C 1
ATOM 564 O O . LEU A 1 69 ? 10.318 -6.284 2.650 1.00 97.38 69 LEU A O 1
ATOM 568 N N . ARG A 1 70 ? 11.017 -5.927 0.556 1.00 96.88 70 ARG A N 1
ATOM 569 C CA . ARG A 1 70 ? 12.398 -5.618 0.952 1.00 96.88 70 ARG A CA 1
ATOM 570 C C . ARG A 1 70 ? 12.512 -4.276 1.672 1.00 96.88 70 ARG A C 1
ATOM 572 O O . ARG A 1 70 ? 13.330 -4.167 2.579 1.00 96.88 70 ARG A O 1
ATOM 579 N N . LEU A 1 71 ? 11.721 -3.280 1.275 1.00 96.25 71 LEU A N 1
ATOM 580 C CA . LEU A 1 71 ? 11.683 -1.978 1.944 1.00 96.25 71 LEU A CA 1
ATOM 581 C C . LEU A 1 71 ? 10.965 -2.048 3.292 1.00 96.25 71 LEU A C 1
ATOM 583 O O . LEU A 1 71 ? 11.433 -1.435 4.238 1.00 96.25 71 LEU A O 1
ATOM 587 N N . ALA A 1 72 ? 9.889 -2.830 3.395 1.00 94.19 72 ALA A N 1
ATOM 588 C CA . ALA A 1 72 ? 9.092 -2.952 4.616 1.00 94.19 72 ALA A CA 1
ATOM 589 C C . ALA A 1 72 ? 9.742 -3.811 5.720 1.00 94.19 72 ALA A C 1
ATOM 591 O O . ALA A 1 72 ? 9.273 -3.821 6.850 1.00 94.19 72 ALA A O 1
ATOM 592 N N . ARG A 1 73 ? 10.794 -4.574 5.395 1.00 88.94 73 ARG A N 1
ATOM 593 C CA . ARG A 1 73 ? 11.565 -5.391 6.354 1.00 88.94 73 ARG A CA 1
ATOM 594 C C . ARG A 1 73 ? 12.706 -4.630 7.040 1.00 88.94 73 ARG A C 1
ATOM 596 O O . ARG A 1 73 ? 13.431 -5.245 7.819 1.00 88.94 73 ARG A O 1
ATOM 603 N N . ARG A 1 74 ? 12.929 -3.369 6.676 1.00 64.62 74 ARG A N 1
ATOM 604 C CA . ARG A 1 74 ? 13.936 -2.499 7.293 1.00 64.62 74 ARG A CA 1
ATOM 605 C C . ARG A 1 74 ? 13.315 -1.719 8.435 1.00 64.62 74 ARG A C 1
ATOM 607 O O . ARG A 1 74 ? 14.057 -1.501 9.413 1.00 64.62 74 ARG A O 1
#

Mean predicted aligned error: 1.91 Å

Solvent-accessible surface area (backbone atoms only — not comparable to full-atom values): 4242 Å² total; per-residue (Å²): 88,78,48,69,32,81,93,45,38,48,47,37,28,56,45,35,74,78,41,68,87,60,64,34,36,36,38,36,81,64,87,57,64,58,62,79,64,48,68,69,44,92,59,43,67,57,44,51,52,8,48,67,38,24,82,38,81,45,56,87,44,72,67,33,48,52,37,50,54,62,62,71,73,110

Nearest PDB structures (foldseek):
  5dxf-assembly2_B  TM=9.839E-01  e=1.895E-07  Candida albicans SC5314
  5dxf-assembly1_A  TM=9.730E-01  e=7.278E-07  Candida albicans SC5314
  5hxa-assembly1_A-2  TM=9.467E-01  e=5.044E-05  Paraburkholderia xenovorans LB400
  5v0t-assembly4_D  TM=9.514E-01  e=8.078E-05  Paraburkholderia xenovorans LB400
  5v0t-assembly5_E  TM=9.527E-01  e=1.294E-04  Paraburkholderia xenovorans LB400